Pr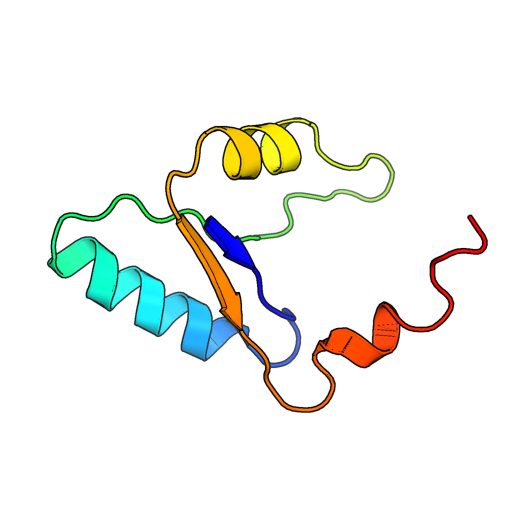otein AF-A0A0B6XW89-F1 (afdb_monomer_lite)

Foldseek 3Di:
DEEWQVVFCVVVLVVVCVVVVVVVDDDDYPDDPDPPDDDDVVVVVVVVPDPDYHYDDDPPGCVVVVPPPPD

Organism: NCBI:txid1028688

Sequence (71 aa):
FICYRRSSGSQLASLLKVHLQLRGFSVFLDIDRLRAGKFDENLLLSIHLSNHFILILTPDALDRCLGDDIQ

pLDDT: mean 85.67, std 15.46, range [44.16, 98.38]

InterPro domains:
  IPR000157 Toll/interleukin-1 receptor homology (TIR) domain [PS50104] (1-71)
  IPR035897 Toll/interleukin-1 receptor homology (TIR) domain superfamily [G3DSA:3.40.50.10140] (1-66)
  IPR035897 Toll/interleukin-1 receptor homology (TIR) domain superfamily [SSF52200] (1-63)
  IPR039184 Sterile alpha and TIR motif-containing protein 1 [PTHR22998] (1-69)

Structure (mmCIF, N/CA/C/O backbone):
data_AF-A0A0B6XW89-F1
#
_entry.id   AF-A0A0B6XW89-F1
#
loop_
_atom_site.group_PDB
_atom_site.id
_atom_site.type_symbol
_atom_site.label_atom_id
_atom_site.label_alt_id
_atom_site.label_comp_id
_atom_site.label_asym_id
_atom_site.label_entity_id
_atom_site.label_seq_id
_atom_site.pdbx_PDB_ins_code
_atom_site.Cartn_x
_atom_site.Cartn_y
_atom_site.Cartn_z
_atom_site.occupancy
_atom_site.B_iso_or_equiv
_atom_site.auth_seq_id
_atom_site.auth_comp_id
_atom_site.auth_asym_id
_atom_site.auth_atom_id
_atom_site.pdbx_PDB_model_num
ATOM 1 N N . PHE A 1 1 ? -2.538 -1.572 5.842 1.00 94.56 1 PHE A N 1
ATOM 2 C CA . PHE A 1 1 ? -1.393 -0.839 5.276 1.00 94.56 1 PHE A CA 1
ATOM 3 C C . PHE A 1 1 ? -1.331 -1.022 3.764 1.00 94.56 1 PHE A C 1
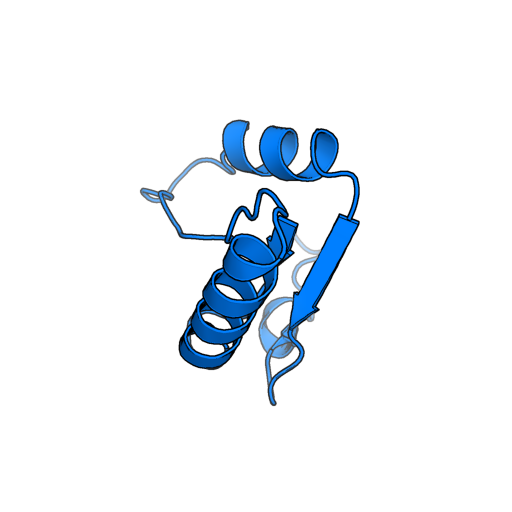ATOM 5 O O . PHE A 1 1 ? -1.511 -2.145 3.306 1.00 94.56 1 PHE A O 1
ATOM 12 N N . ILE A 1 2 ? -1.096 0.042 2.993 1.00 95.75 2 ILE A N 1
ATOM 13 C CA . ILE A 1 2 ? -0.809 -0.039 1.552 1.00 95.75 2 ILE A CA 1
ATOM 14 C C . ILE A 1 2 ? 0.618 0.463 1.308 1.00 95.75 2 ILE A C 1
ATOM 16 O O . ILE A 1 2 ? 0.897 1.650 1.497 1.00 95.75 2 ILE A O 1
ATOM 20 N N . CYS A 1 3 ? 1.492 -0.440 0.863 1.00 93.69 3 CYS A N 1
ATOM 21 C CA . CYS A 1 3 ? 2.852 -0.148 0.423 1.00 93.69 3 CYS A CA 1
ATOM 22 C C . CYS A 1 3 ? 2.884 0.006 -1.102 1.00 93.69 3 CYS A C 1
ATOM 24 O O . CYS A 1 3 ? 2.233 -0.752 -1.828 1.00 93.69 3 CYS A O 1
ATOM 26 N N . TYR A 1 4 ? 3.615 1.002 -1.596 1.00 94.25 4 TYR A N 1
ATOM 27 C CA . TYR A 1 4 ? 3.699 1.304 -3.021 1.00 94.25 4 TYR A CA 1
ATOM 28 C C . TYR A 1 4 ? 4.970 2.085 -3.346 1.00 94.25 4 TYR A C 1
ATOM 30 O O . TYR A 1 4 ? 5.483 2.864 -2.543 1.00 94.25 4 TYR A O 1
ATOM 38 N N . ARG A 1 5 ? 5.440 1.948 -4.585 1.00 91.94 5 ARG A N 1
ATOM 39 C CA . ARG A 1 5 ? 6.519 2.780 -5.112 1.00 91.94 5 ARG A CA 1
ATOM 40 C C . ARG A 1 5 ? 5.999 4.187 -5.402 1.00 91.94 5 ARG A C 1
ATOM 42 O O . ARG A 1 5 ? 5.137 4.361 -6.257 1.00 91.94 5 ARG A O 1
ATOM 49 N N . ARG A 1 6 ? 6.525 5.220 -4.739 1.00 88.75 6 ARG A N 1
ATOM 50 C CA . ARG A 1 6 ? 5.952 6.581 -4.848 1.00 88.75 6 ARG A CA 1
ATOM 51 C C . ARG A 1 6 ? 6.025 7.203 -6.235 1.00 88.75 6 ARG A C 1
ATOM 53 O O . ARG A 1 6 ? 5.117 7.939 -6.608 1.00 88.75 6 ARG A O 1
ATOM 60 N N . SER A 1 7 ? 7.073 6.884 -6.993 1.00 90.25 7 SER A N 1
ATOM 61 C CA . SER A 1 7 ? 7.275 7.405 -8.347 1.00 90.25 7 SER A CA 1
ATOM 62 C C . SER A 1 7 ? 6.214 6.939 -9.349 1.00 90.25 7 SER A C 1
ATOM 64 O O . SER A 1 7 ? 6.014 7.613 -10.350 1.00 90.25 7 SER A O 1
ATOM 66 N N . SER A 1 8 ? 5.535 5.817 -9.093 1.00 92.44 8 SER A N 1
ATOM 67 C CA . SER A 1 8 ? 4.665 5.150 -10.076 1.00 92.44 8 SER A CA 1
ATOM 68 C C . SER A 1 8 ? 3.309 4.703 -9.516 1.00 92.44 8 SER A C 1
ATOM 70 O O . SER A 1 8 ? 2.31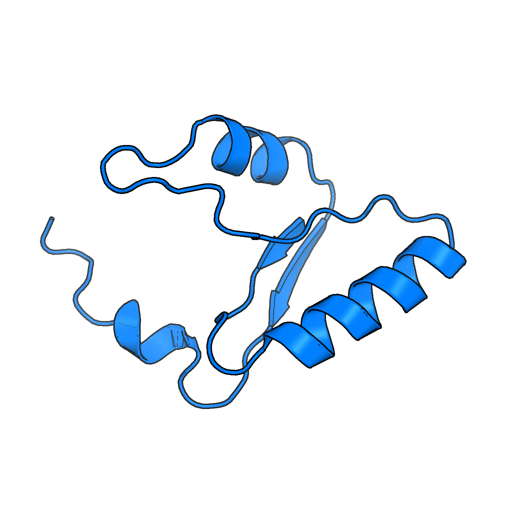0 4.722 -10.225 1.00 92.44 8 SER A O 1
ATOM 72 N N . GLY A 1 9 ? 3.238 4.310 -8.243 1.00 93.56 9 GLY A N 1
ATOM 73 C CA . GLY A 1 9 ? 2.056 3.704 -7.620 1.00 93.56 9 GLY A CA 1
ATOM 74 C C . GLY A 1 9 ? 1.143 4.661 -6.851 1.00 93.56 9 GLY A C 1
ATOM 75 O O . GLY A 1 9 ? 0.123 4.224 -6.323 1.00 93.56 9 GLY A O 1
ATOM 76 N N . SER A 1 10 ? 1.477 5.951 -6.761 1.00 93.12 10 SER A N 1
ATOM 77 C CA . SER A 1 10 ? 0.784 6.919 -5.889 1.00 93.12 10 SER A CA 1
ATOM 78 C C . SER A 1 10 ? -0.698 7.115 -6.229 1.00 93.12 10 SER A C 1
ATOM 80 O O . SER A 1 10 ? -1.543 7.170 -5.329 1.00 93.12 10 SER A O 1
ATOM 82 N N . GLN A 1 11 ? -1.034 7.173 -7.519 1.00 95.06 11 GLN A N 1
ATOM 83 C CA . GLN A 1 11 ? -2.414 7.327 -7.986 1.00 95.06 11 GLN A CA 1
ATOM 84 C C . GLN A 1 11 ? -3.255 6.090 -7.650 1.00 95.06 11 GLN A C 1
ATOM 86 O O . GLN A 1 11 ? -4.325 6.216 -7.055 1.00 95.06 11 GLN A O 1
ATOM 91 N N . LEU A 1 12 ? -2.741 4.891 -7.948 1.00 96.25 12 LEU A N 1
ATOM 92 C CA . LEU A 1 12 ? -3.425 3.634 -7.644 1.00 96.25 12 LEU A CA 1
ATOM 93 C C . LEU A 1 12 ? -3.588 3.427 -6.130 1.00 96.25 12 LEU A C 1
ATOM 95 O O . LEU A 1 12 ? -4.663 3.039 -5.680 1.00 96.25 12 LEU A O 1
ATOM 99 N N . ALA A 1 13 ? -2.569 3.759 -5.332 1.00 96.44 13 ALA A N 1
ATOM 100 C CA . ALA A 1 13 ? -2.646 3.713 -3.871 1.00 96.44 13 ALA A CA 1
ATOM 101 C C . ALA A 1 13 ? -3.748 4.630 -3.324 1.00 96.44 13 ALA A C 1
ATOM 103 O O . ALA A 1 13 ? -4.530 4.227 -2.461 1.00 96.44 13 ALA A O 1
ATOM 104 N N . SER A 1 14 ? -3.840 5.850 -3.858 1.00 95.69 14 SER A N 1
ATOM 105 C CA . SER A 1 14 ? -4.862 6.824 -3.467 1.00 95.69 14 SER A CA 1
ATOM 106 C C . SER A 1 14 ? -6.264 6.352 -3.850 1.00 95.69 14 SER A C 1
ATOM 108 O O . SER A 1 14 ? -7.185 6.440 -3.038 1.00 95.69 14 SER A O 1
ATOM 110 N N . LEU A 1 15 ? -6.417 5.786 -5.049 1.00 97.62 15 LEU A N 1
ATOM 111 C CA . LEU A 1 15 ? -7.677 5.221 -5.522 1.00 97.62 15 LEU A CA 1
ATOM 112 C C . LEU A 1 15 ? -8.140 4.053 -4.638 1.00 97.62 15 LEU A C 1
ATOM 114 O O . LEU A 1 15 ? -9.283 4.036 -4.177 1.00 97.62 15 LEU A O 1
ATOM 118 N N . LEU A 1 16 ? -7.243 3.108 -4.342 1.00 97.69 16 LEU A N 1
ATOM 119 C CA . LEU A 1 16 ? -7.528 1.983 -3.449 1.00 97.69 16 LEU A CA 1
ATOM 120 C C . LEU A 1 16 ? -7.903 2.461 -2.049 1.00 97.69 16 LEU A C 1
ATOM 122 O O . LEU A 1 16 ? -8.884 1.977 -1.486 1.00 97.69 16 LEU A O 1
ATOM 126 N N . LYS A 1 17 ? -7.176 3.446 -1.509 1.00 96.75 17 LYS A N 1
ATOM 127 C CA . LYS A 1 17 ? -7.502 4.061 -0.221 1.00 96.75 17 LYS A CA 1
ATOM 128 C C . LYS A 1 17 ? -8.934 4.585 -0.207 1.00 96.75 17 LYS A C 1
ATOM 130 O O . LYS A 1 17 ? -9.694 4.190 0.671 1.00 96.75 17 LYS A O 1
ATOM 135 N N . VAL A 1 18 ? -9.311 5.425 -1.174 1.00 98.06 18 VAL A N 1
ATOM 136 C CA . VAL A 1 18 ? -10.667 5.993 -1.251 1.00 98.06 18 VAL A CA 1
ATOM 137 C C . VAL A 1 18 ? -11.713 4.879 -1.301 1.00 98.06 18 VAL A C 1
ATOM 139 O O . VAL A 1 18 ? -12.648 4.871 -0.504 1.00 98.06 18 VAL A O 1
ATOM 142 N N . HIS A 1 19 ? -11.538 3.889 -2.177 1.00 98.38 19 HIS A N 1
ATOM 143 C CA . HIS A 1 19 ? -12.506 2.804 -2.330 1.00 98.38 19 HIS A CA 1
ATOM 144 C C . HIS A 1 19 ? -12.633 1.892 -1.107 1.00 98.38 19 HIS A C 1
ATOM 146 O O . HIS A 1 19 ? -13.731 1.405 -0.828 1.00 98.38 19 HIS A O 1
ATOM 152 N N . LEU A 1 20 ? -11.542 1.633 -0.393 1.00 98.06 20 LEU A N 1
ATOM 153 C CA . LEU A 1 20 ? -11.555 0.839 0.833 1.00 98.06 20 LEU A CA 1
ATOM 154 C C . LEU A 1 20 ? -12.169 1.629 1.995 1.00 98.06 20 LEU A C 1
ATOM 156 O O . LEU A 1 20 ? -12.990 1.088 2.731 1.00 98.06 20 LEU A O 1
ATOM 160 N N . GLN A 1 21 ? -11.859 2.921 2.112 1.00 97.50 21 GLN A N 1
ATOM 161 C CA . GLN A 1 21 ? -12.461 3.785 3.130 1.00 97.50 21 GLN A CA 1
ATOM 162 C C . GLN A 1 21 ? -13.972 3.940 2.936 1.00 97.50 21 GLN A C 1
ATOM 164 O O . GLN A 1 21 ? -14.717 3.866 3.909 1.00 97.50 21 GLN A O 1
ATOM 169 N N . LEU A 1 22 ? -14.447 4.048 1.689 1.00 98.31 22 LEU A N 1
ATOM 170 C CA . LEU A 1 22 ? -15.883 4.036 1.373 1.00 98.31 22 LEU A CA 1
ATOM 171 C C . LEU A 1 22 ? -16.589 2.737 1.800 1.00 98.31 22 LEU A C 1
ATOM 173 O O . LEU A 1 22 ? -17.804 2.727 1.962 1.00 98.31 22 LEU A O 1
ATOM 177 N N . ARG A 1 23 ? -15.840 1.646 1.991 1.00 97.81 23 ARG A N 1
ATOM 178 C CA . ARG A 1 23 ? -16.342 0.348 2.469 1.00 97.81 23 ARG A CA 1
ATOM 179 C C . ARG A 1 23 ? -16.104 0.127 3.967 1.00 97.81 23 ARG A C 1
ATOM 181 O O . ARG A 1 23 ? -16.289 -0.984 4.447 1.00 97.81 23 ARG A O 1
ATOM 188 N N . GLY A 1 24 ? -15.695 1.164 4.700 1.00 97.75 24 GLY A N 1
ATOM 189 C CA . GLY A 1 24 ? -15.516 1.121 6.153 1.00 97.75 24 GLY A CA 1
ATOM 190 C C . GLY A 1 24 ? -14.147 0.630 6.631 1.00 97.75 24 GLY A C 1
ATOM 191 O O . GLY A 1 24 ? -13.966 0.435 7.829 1.00 97.75 24 GLY A O 1
ATOM 192 N N . PHE A 1 25 ? -13.167 0.451 5.741 1.00 97.38 25 PHE A N 1
ATOM 193 C CA . PHE A 1 25 ? -11.816 0.063 6.151 1.00 97.38 25 PHE A CA 1
ATOM 194 C C . PHE A 1 25 ? -10.986 1.274 6.587 1.00 97.38 25 PHE A C 1
ATOM 196 O O . PHE A 1 25 ? -10.955 2.308 5.914 1.00 97.38 25 PHE A O 1
ATOM 203 N N . SER A 1 26 ? -10.226 1.123 7.672 1.00 94.69 26 SER A N 1
ATOM 204 C CA . SER A 1 26 ? -9.130 2.034 7.997 1.00 94.69 26 SER A CA 1
ATOM 205 C C . SER A 1 26 ? -7.932 1.733 7.093 1.00 94.69 26 SER A C 1
ATOM 207 O O . SER A 1 26 ? -7.480 0.594 6.969 1.00 94.69 26 SER A O 1
ATOM 209 N N . VAL A 1 27 ? -7.419 2.760 6.411 1.00 94.44 27 VAL A N 1
ATOM 210 C CA . VAL A 1 27 ? -6.343 2.600 5.427 1.00 94.44 27 VAL A CA 1
ATOM 211 C C . VAL A 1 27 ? -5.223 3.594 5.682 1.00 94.44 27 VAL A C 1
ATOM 213 O O . VAL A 1 27 ? -5.412 4.809 5.605 1.00 94.44 27 VAL A O 1
ATOM 216 N N . PHE A 1 28 ? -4.034 3.044 5.899 1.00 91.19 28 PHE A N 1
ATOM 217 C CA . PHE A 1 28 ? -2.776 3.770 6.019 1.00 91.19 28 PHE A CA 1
ATOM 218 C C . PHE A 1 28 ? -1.968 3.583 4.738 1.00 91.19 28 PHE A C 1
ATOM 220 O O . PHE A 1 28 ? -1.791 2.450 4.286 1.00 91.19 28 PHE A O 1
ATOM 227 N N . LEU A 1 29 ? -1.511 4.690 4.155 1.00 90.25 29 LEU A N 1
ATOM 228 C CA . LEU A 1 29 ? -0.584 4.690 3.027 1.00 90.25 29 LEU A CA 1
ATOM 229 C C . LEU A 1 29 ? 0.835 4.897 3.543 1.00 90.25 29 LEU A C 1
ATOM 231 O O . LEU A 1 29 ? 1.037 5.679 4.472 1.00 90.25 29 LEU A O 1
ATOM 235 N N . ASP A 1 30 ? 1.796 4.277 2.870 1.00 78.94 30 ASP A N 1
ATOM 236 C CA . ASP A 1 30 ? 3.222 4.546 3.042 1.00 78.94 30 ASP A CA 1
ATOM 237 C C . ASP A 1 30 ? 3.607 5.921 2.447 1.00 78.94 30 ASP A C 1
ATOM 239 O O . ASP A 1 30 ? 4.136 6.050 1.336 1.00 78.94 30 ASP A O 1
ATOM 243 N N . ILE A 1 31 ? 3.224 6.998 3.137 1.00 71.62 31 ILE A N 1
ATOM 244 C CA . ILE A 1 31 ? 3.577 8.373 2.767 1.00 71.62 31 ILE A CA 1
ATOM 245 C C . ILE A 1 31 ? 4.827 8.754 3.554 1.00 71.62 31 ILE A C 1
ATOM 247 O O . ILE A 1 31 ? 4.803 8.731 4.782 1.00 71.62 31 ILE A O 1
ATOM 251 N N . ASP A 1 32 ? 5.894 9.146 2.851 1.00 55.88 32 ASP A N 1
ATOM 252 C CA . ASP A 1 32 ? 7.124 9.644 3.472 1.00 55.88 32 ASP A CA 1
ATOM 253 C C . ASP A 1 32 ? 6.793 10.859 4.339 1.00 55.88 32 ASP A C 1
ATOM 255 O O . ASP A 1 32 ? 6.618 11.975 3.850 1.00 55.88 32 ASP A O 1
ATOM 259 N N . ARG A 1 33 ? 6.7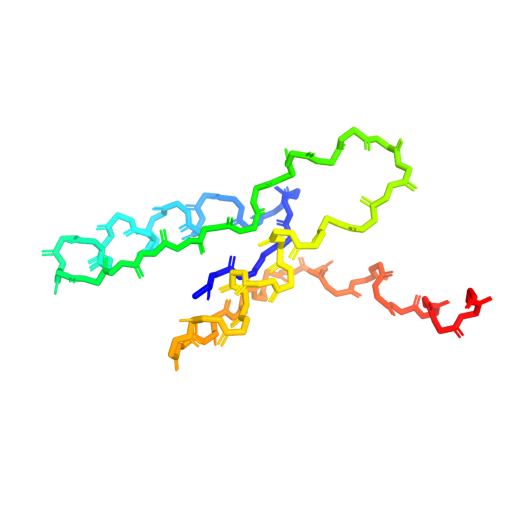76 10.664 5.652 1.00 52.75 33 ARG A N 1
ATOM 260 C CA . ARG A 1 33 ? 7.264 11.687 6.578 1.00 52.75 33 ARG A CA 1
ATOM 261 C C . ARG A 1 33 ? 8.720 11.402 6.949 1.00 52.75 33 ARG A C 1
ATOM 263 O O . ARG A 1 33 ? 9.145 11.672 8.061 1.00 52.75 33 ARG A O 1
ATOM 270 N N . LEU A 1 34 ? 9.509 10.900 6.002 1.00 51.12 34 LEU A N 1
ATOM 271 C CA . LEU A 1 34 ? 10.937 10.679 6.183 1.00 51.12 34 LEU A CA 1
ATOM 272 C C . LEU A 1 34 ? 11.700 11.944 5.776 1.00 51.12 34 LEU A C 1
ATOM 274 O O . LEU A 1 34 ? 12.120 12.123 4.636 1.00 51.12 34 LEU A O 1
ATOM 278 N N . ARG A 1 35 ? 11.904 12.847 6.743 1.00 44.16 35 ARG A N 1
ATOM 279 C CA . ARG A 1 35 ? 13.124 13.664 6.718 1.00 44.16 35 ARG A CA 1
ATOM 280 C C . ARG A 1 35 ? 14.291 12.682 6.829 1.00 44.16 35 ARG A C 1
ATOM 282 O O . ARG A 1 35 ? 14.291 11.848 7.729 1.00 44.16 35 ARG A O 1
ATOM 289 N N . ALA A 1 36 ? 15.227 12.758 5.887 1.00 47.12 36 ALA A N 1
ATOM 290 C CA . ALA A 1 36 ? 16.386 11.879 5.784 1.00 47.12 36 ALA A CA 1
ATOM 291 C C . ALA A 1 36 ? 17.025 11.586 7.158 1.00 47.12 36 ALA A C 1
ATOM 293 O O . ALA A 1 36 ? 17.419 12.517 7.858 1.00 47.12 36 ALA A O 1
ATOM 294 N N . GLY A 1 37 ? 17.126 10.305 7.534 1.00 50.75 37 GLY A N 1
ATOM 295 C CA . GLY A 1 37 ? 18.042 9.873 8.597 1.00 50.75 37 GLY A CA 1
ATOM 296 C C . GLY A 1 37 ? 17.566 8.772 9.546 1.00 50.75 37 GLY A C 1
ATOM 297 O O . GLY A 1 37 ? 18.416 8.129 10.150 1.00 50.75 37 GLY A O 1
ATOM 298 N N . LYS A 1 38 ? 16.261 8.510 9.695 1.00 56.06 38 LYS A N 1
ATOM 299 C CA . LYS A 1 38 ? 15.777 7.399 10.537 1.00 56.06 38 LYS A CA 1
ATOM 300 C C . LYS A 1 38 ? 14.585 6.706 9.901 1.00 56.06 38 LYS A C 1
ATOM 302 O O . LYS A 1 38 ? 13.600 7.365 9.592 1.00 56.06 38 LYS A O 1
ATOM 307 N N . PHE A 1 39 ? 14.688 5.390 9.738 1.00 62.44 39 PHE A N 1
ATOM 308 C CA . PHE A 1 39 ? 13.539 4.531 9.477 1.00 62.44 39 PHE A CA 1
ATOM 309 C C . PHE A 1 39 ? 12.500 4.790 10.577 1.00 62.44 39 PHE A C 1
ATOM 311 O O . PHE A 1 39 ? 12.823 4.713 11.762 1.00 62.44 39 PHE A O 1
ATOM 318 N N . ASP A 1 40 ? 11.304 5.229 10.191 1.00 70.62 40 ASP A N 1
ATOM 319 C CA . ASP A 1 40 ? 10.330 5.783 11.130 1.00 70.62 40 ASP A CA 1
ATOM 320 C C . ASP A 1 40 ? 9.682 4.635 11.918 1.00 70.62 40 ASP A C 1
ATOM 322 O O . ASP A 1 40 ? 8.993 3.790 11.345 1.00 70.62 40 ASP A O 1
ATOM 326 N N . GLU A 1 41 ? 9.885 4.579 13.235 1.00 74.31 41 GLU A N 1
ATOM 327 C CA . GLU A 1 41 ? 9.236 3.594 14.116 1.00 74.31 41 GLU A CA 1
ATOM 328 C C . GLU A 1 41 ? 7.708 3.612 13.949 1.00 74.31 41 GLU A C 1
ATOM 330 O O . GLU A 1 41 ? 7.051 2.575 14.054 1.00 74.31 41 GLU A O 1
ATOM 335 N N . ASN A 1 42 ? 7.137 4.767 13.587 1.00 76.44 42 ASN A N 1
ATOM 336 C CA . ASN A 1 42 ? 5.713 4.902 13.292 1.00 76.44 42 ASN A CA 1
ATOM 337 C C . ASN A 1 42 ? 5.286 4.122 12.043 1.00 76.44 42 ASN A C 1
ATOM 339 O O . ASN A 1 42 ? 4.150 3.644 11.976 1.00 76.44 42 ASN A O 1
ATOM 343 N N . LEU A 1 43 ? 6.174 3.979 11.055 1.00 82.12 43 LEU A N 1
ATOM 344 C CA . LEU A 1 43 ? 5.930 3.176 9.861 1.00 82.12 43 LEU A CA 1
ATOM 345 C C . LEU A 1 43 ? 5.833 1.698 10.240 1.00 82.12 43 LEU A C 1
ATOM 347 O O . LEU A 1 43 ? 4.834 1.051 9.926 1.00 82.12 43 LEU A O 1
ATOM 351 N N . LEU A 1 44 ? 6.826 1.190 10.978 1.00 85.25 44 LEU A N 1
ATOM 352 C CA . LEU A 1 44 ? 6.837 -0.189 11.478 1.00 85.25 44 LEU A CA 1
ATOM 353 C C . LEU A 1 44 ? 5.628 -0.482 12.357 1.00 85.25 44 LEU A C 1
ATOM 355 O O . LEU A 1 44 ? 4.972 -1.507 12.181 1.00 85.25 44 LEU A O 1
ATOM 359 N N . LEU A 1 45 ? 5.287 0.442 13.254 1.00 86.06 45 LEU A N 1
ATOM 360 C CA . LEU A 1 45 ? 4.105 0.320 14.092 1.00 86.06 45 LEU A CA 1
ATOM 361 C C . LEU A 1 45 ? 2.823 0.283 13.248 1.00 86.06 45 LEU A C 1
ATOM 363 O O . LEU A 1 45 ? 1.961 -0.559 13.481 1.00 86.06 45 LEU A O 1
ATOM 367 N N . SER A 1 46 ? 2.704 1.133 12.225 1.00 86.56 46 SER A N 1
ATOM 368 C CA . SER A 1 46 ? 1.543 1.142 11.322 1.00 8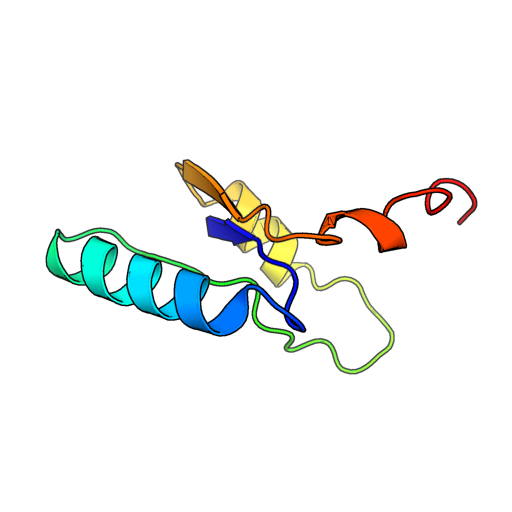6.56 46 SER A CA 1
ATOM 369 C C . SER A 1 46 ? 1.406 -0.156 10.521 1.00 86.56 46 SER A C 1
ATOM 371 O O . SER A 1 46 ? 0.284 -0.587 10.238 1.00 86.56 46 SER A O 1
ATOM 373 N N . ILE A 1 47 ? 2.528 -0.783 10.154 1.00 90.12 47 ILE A N 1
ATOM 374 C CA . ILE A 1 47 ? 2.552 -2.110 9.530 1.00 90.12 47 ILE A CA 1
ATOM 375 C C . ILE A 1 47 ? 2.093 -3.161 10.545 1.00 90.12 47 ILE A C 1
ATOM 377 O O . ILE A 1 47 ? 1.166 -3.908 10.249 1.00 90.12 47 ILE A O 1
ATOM 381 N N . HIS A 1 48 ? 2.677 -3.174 11.745 1.00 91.31 48 HIS A N 1
ATOM 382 C CA . HIS A 1 48 ? 2.369 -4.151 12.792 1.00 91.31 48 HIS A CA 1
ATOM 383 C C . HIS A 1 48 ? 0.905 -4.096 13.256 1.00 91.31 48 HIS A C 1
ATOM 385 O O . HIS A 1 48 ? 0.282 -5.130 13.471 1.00 91.31 48 HIS A O 1
ATOM 391 N N . LEU A 1 49 ? 0.333 -2.895 13.366 1.00 91.38 49 LEU A N 1
ATOM 392 C CA . LEU A 1 49 ? -1.065 -2.685 13.754 1.00 91.38 49 LEU A CA 1
ATOM 393 C C . LEU A 1 49 ? -2.061 -2.932 12.610 1.00 91.38 49 LEU A C 1
ATOM 395 O O . LEU A 1 49 ? -3.273 -2.919 12.830 1.00 91.38 49 LEU A O 1
ATOM 399 N N . SER A 1 50 ? -1.591 -3.110 11.374 1.00 93.88 50 SER A N 1
ATOM 400 C CA . SER A 1 50 ? -2.473 -3.342 10.235 1.00 93.88 50 SER A CA 1
ATOM 401 C C . SER A 1 50 ? -2.831 -4.821 10.098 1.00 93.88 50 SER A C 1
ATOM 403 O O . SER A 1 50 ? -1.976 -5.644 9.800 1.00 93.88 50 SER A O 1
ATOM 405 N N . ASN A 1 51 ? -4.128 -5.136 10.144 1.00 96.06 51 ASN A N 1
ATOM 406 C CA . ASN A 1 51 ? -4.638 -6.494 9.881 1.00 96.06 51 ASN A CA 1
ATOM 407 C C . ASN A 1 51 ? -4.364 -6.990 8.449 1.00 96.06 51 ASN A C 1
ATOM 409 O O . ASN A 1 51 ? -4.348 -8.191 8.190 1.00 96.06 51 ASN A O 1
ATOM 413 N N . HIS A 1 52 ? -4.200 -6.064 7.502 1.00 96.44 52 HIS A N 1
ATOM 414 C CA . HIS A 1 52 ? -3.977 -6.367 6.091 1.00 96.44 52 HIS A CA 1
ATOM 415 C C . HIS A 1 52 ? -2.816 -5.544 5.540 1.00 96.44 52 HIS A C 1
ATOM 417 O O . HIS A 1 52 ? -2.727 -4.334 5.788 1.00 96.44 52 HIS A O 1
ATOM 423 N N . PHE A 1 53 ? -1.975 -6.188 4.733 1.00 95.75 53 PHE A N 1
ATOM 424 C CA . PHE A 1 53 ? -0.871 -5.562 4.016 1.00 95.75 53 PHE A CA 1
ATOM 425 C C . PHE A 1 53 ? -1.091 -5.704 2.508 1.00 95.75 53 PHE A C 1
ATOM 427 O O . PHE A 1 53 ? -1.149 -6.813 1.983 1.00 95.75 53 PHE A O 1
ATOM 434 N N . ILE A 1 54 ? -1.248 -4.578 1.816 1.00 96.75 54 ILE A N 1
ATOM 435 C CA . ILE A 1 54 ? -1.445 -4.521 0.366 1.00 96.75 54 ILE A CA 1
ATOM 436 C C . ILE A 1 54 ? -0.170 -3.953 -0.252 1.00 96.75 54 ILE A C 1
ATOM 438 O O . ILE A 1 54 ? 0.198 -2.818 0.043 1.00 96.75 54 ILE A O 1
ATOM 442 N N . LEU A 1 55 ? 0.484 -4.723 -1.119 1.00 96.44 55 LEU A N 1
ATOM 443 C CA . LEU A 1 55 ? 1.645 -4.280 -1.887 1.00 96.44 55 LEU A CA 1
ATOM 444 C C . LEU A 1 55 ? 1.230 -3.972 -3.326 1.00 96.44 55 LEU A C 1
ATOM 446 O O . LEU A 1 55 ? 0.695 -4.835 -4.020 1.00 96.44 55 LEU A O 1
ATOM 450 N N . ILE A 1 56 ? 1.484 -2.748 -3.783 1.00 96.38 56 ILE A N 1
ATOM 451 C CA . ILE A 1 56 ? 1.212 -2.337 -5.161 1.00 96.38 56 ILE A CA 1
ATOM 452 C C . ILE A 1 56 ? 2.469 -2.525 -6.010 1.00 96.38 56 ILE A C 1
ATOM 454 O O . ILE A 1 56 ? 3.462 -1.820 -5.828 1.00 96.38 56 ILE A O 1
ATOM 458 N N . LEU A 1 57 ? 2.383 -3.436 -6.981 1.00 96.69 57 LEU A N 1
ATOM 459 C CA . LEU A 1 57 ? 3.452 -3.768 -7.923 1.00 96.69 57 LEU A CA 1
ATOM 460 C C . LEU A 1 57 ? 3.188 -3.124 -9.288 1.00 96.69 57 LEU A C 1
ATOM 462 O O . LEU A 1 57 ? 2.698 -3.761 -10.217 1.00 96.69 57 LEU A O 1
ATOM 466 N N . THR A 1 58 ? 3.494 -1.835 -9.408 1.00 95.88 58 THR A N 1
ATOM 467 C CA . THR A 1 58 ? 3.651 -1.216 -10.734 1.00 95.88 58 THR A CA 1
ATOM 468 C C . THR A 1 58 ? 4.906 -1.766 -11.422 1.00 95.88 58 THR A C 1
ATOM 470 O O . THR A 1 58 ? 5.760 -2.329 -10.729 1.00 95.88 58 THR A O 1
ATOM 473 N N . PRO A 1 59 ? 5.093 -1.533 -12.734 1.00 96.25 59 PRO A N 1
ATOM 474 C CA . PRO A 1 59 ? 6.409 -1.690 -13.347 1.00 96.25 59 PRO A CA 1
ATOM 475 C C . PRO A 1 59 ? 7.499 -1.035 -12.484 1.00 96.25 59 PRO A C 1
ATOM 477 O O . PRO A 1 59 ? 7.259 0.021 -11.881 1.00 96.25 59 PRO A O 1
ATOM 480 N N . ASP A 1 60 ? 8.632 -1.724 -12.354 1.00 92.75 60 ASP A N 1
ATOM 481 C CA . ASP A 1 60 ? 9.855 -1.263 -11.680 1.00 92.75 60 ASP A CA 1
ATOM 482 C C . ASP A 1 60 ? 9.699 -0.929 -10.179 1.00 92.75 60 ASP A C 1
ATOM 484 O O . ASP A 1 60 ? 10.540 -0.262 -9.561 1.00 92.75 60 ASP A O 1
ATOM 488 N N . ALA A 1 61 ? 8.599 -1.371 -9.550 1.00 92.94 61 ALA A N 1
ATOM 489 C CA . ALA A 1 61 ? 8.293 -1.042 -8.156 1.00 92.94 61 ALA A CA 1
ATOM 490 C C . ALA A 1 61 ? 9.390 -1.509 -7.184 1.00 92.94 61 ALA A C 1
ATOM 492 O O . ALA A 1 61 ? 9.690 -0.805 -6.212 1.00 92.94 61 ALA A O 1
ATOM 493 N N . LEU A 1 62 ? 9.998 -2.662 -7.480 1.00 93.06 62 LEU A N 1
ATOM 494 C CA . LEU A 1 62 ? 10.972 -3.352 -6.636 1.00 93.06 62 LEU A CA 1
ATOM 495 C C . LEU A 1 62 ? 12.429 -3.142 -7.069 1.00 93.06 62 LEU A C 1
ATOM 497 O O . LEU A 1 62 ? 13.324 -3.613 -6.382 1.00 93.06 62 LEU A O 1
ATOM 501 N N . ASP A 1 63 ? 12.701 -2.392 -8.138 1.00 92.75 63 ASP A N 1
ATOM 502 C CA . ASP A 1 63 ? 14.059 -2.258 -8.695 1.00 92.75 63 ASP A CA 1
ATOM 503 C C . ASP A 1 63 ? 15.087 -1.713 -7.700 1.00 92.75 63 ASP A C 1
ATOM 505 O O . ASP A 1 63 ? 16.264 -2.038 -7.780 1.00 92.75 63 ASP A O 1
ATOM 509 N N . ARG A 1 64 ? 14.645 -0.891 -6.738 1.00 86.88 64 ARG A N 1
ATOM 510 C CA . ARG A 1 64 ? 15.529 -0.357 -5.681 1.00 86.88 64 ARG A CA 1
ATOM 511 C C . ARG A 1 64 ? 15.741 -1.322 -4.521 1.00 86.88 64 ARG A C 1
ATOM 513 O O . ARG A 1 64 ? 16.628 -1.082 -3.725 1.00 86.88 64 ARG A O 1
ATOM 520 N N . CYS A 1 65 ? 14.917 -2.356 -4.412 1.00 88.06 65 CYS A N 1
ATOM 521 C CA . CYS A 1 65 ? 15.076 -3.389 -3.397 1.00 88.06 65 CYS A CA 1
ATOM 522 C C . CYS A 1 65 ? 16.145 -4.411 -3.811 1.00 88.06 65 CYS A C 1
ATOM 524 O O . CYS A 1 65 ? 16.629 -5.168 -2.978 1.00 88.06 65 CYS A O 1
ATOM 526 N N . LEU A 1 66 ? 16.510 -4.460 -5.096 1.00 88.38 66 LEU A N 1
ATOM 527 C CA . LEU A 1 66 ? 17.5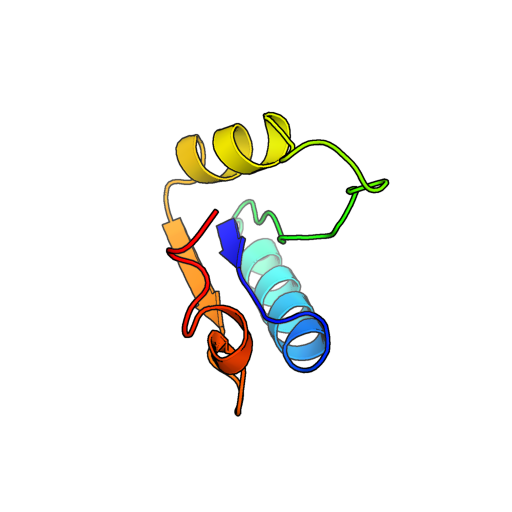73 -5.330 -5.583 1.00 88.38 66 LEU A CA 1
ATOM 528 C C . LEU A 1 66 ? 18.935 -4.811 -5.099 1.00 88.38 66 LEU A C 1
ATOM 530 O O . LEU A 1 66 ? 19.325 -3.694 -5.430 1.00 88.38 66 LEU A O 1
ATOM 534 N N . GLY A 1 67 ? 19.670 -5.641 -4.355 1.00 80.50 67 GLY A N 1
ATOM 535 C CA . GLY A 1 67 ? 21.007 -5.302 -3.851 1.00 80.50 67 GLY A CA 1
ATOM 536 C C . GLY A 1 67 ? 21.020 -4.419 -2.599 1.00 80.50 67 GLY A C 1
ATOM 537 O O . GLY A 1 67 ? 22.090 -3.963 -2.205 1.00 80.50 67 GLY A O 1
ATOM 538 N N . ASP A 1 68 ? 19.861 -4.208 -1.970 1.00 77.94 68 ASP A N 1
ATOM 539 C CA . ASP A 1 68 ? 19.710 -3.415 -0.738 1.00 77.94 68 ASP A CA 1
ATOM 540 C C . ASP A 1 68 ? 20.126 -4.197 0.532 1.00 77.94 68 ASP A C 1
ATOM 542 O O . ASP A 1 68 ? 20.130 -3.663 1.634 1.00 77.94 68 ASP A O 1
ATOM 546 N N . ASP A 1 69 ? 20.540 -5.463 0.383 1.00 68.06 69 ASP A N 1
ATOM 547 C CA . ASP A 1 69 ? 20.991 -6.345 1.476 1.00 68.06 69 ASP A CA 1
ATOM 548 C C . ASP A 1 69 ? 22.394 -5.992 2.028 1.00 68.06 69 ASP A C 1
ATOM 550 O O . ASP A 1 69 ? 22.889 -6.664 2.932 1.00 68.06 69 ASP A O 1
ATOM 554 N N . ILE A 1 70 ? 23.080 -4.988 1.464 1.00 50.88 70 ILE A N 1
ATOM 555 C CA . ILE A 1 70 ? 24.504 -4.687 1.739 1.00 50.88 70 ILE A CA 1
ATOM 556 C C . ILE A 1 70 ? 24.685 -3.589 2.815 1.00 50.88 70 ILE A C 1
ATOM 558 O O . ILE A 1 70 ? 25.793 -3.087 3.003 1.00 50.88 70 ILE A O 1
ATOM 562 N N . GLN A 1 71 ? 23.636 -3.203 3.546 1.00 47.16 71 GLN A N 1
ATOM 563 C CA . GLN A 1 71 ? 23.723 -2.105 4.522 1.00 47.16 71 GLN A CA 1
ATOM 564 C C . GLN A 1 71 ? 23.958 -2.546 5.971 1.00 47.16 71 GLN A C 1
ATOM 566 O O . GLN A 1 71 ? 23.225 -3.430 6.464 1.00 47.16 71 GLN A O 1
#

Radius of gyration: 13.12 Å; chains: 1; bounding box: 41×20×28 Å

Secondary structure (DSSP, 8-state):
-EEE-HHHHHHHHHHHHHHHHTTT----B------TT---HHHHHHHHT-S--EEE--TTTTTTTTTGGG-